Protein AF-A0A094ZQ01-F1 (afdb_monomer_lite)

Radius of gyration: 21.2 Å; chains: 1; bounding box: 42×54×42 Å

Sequence (119 aa):
AIYGKRYVYLNVGLRKPIHWVFVVAEVSMPIIGMDLLQHHNLLIDTRKRRLVDGNTNLFVCVTSFSGCRLSPVTIDHTIDPFYQPLLDNYLGIQQTQPKLPYVASNVTHHITTTGPPVF

Structure (mmCIF, N/CA/C/O backbone):
data_AF-A0A094ZQ01-F1
#
_entry.id   AF-A0A094ZQ01-F1
#
loop_
_atom_site.group_PDB
_atom_site.id
_atom_site.type_symbol
_atom_site.label_atom_id
_atom_site.label_alt_id
_atom_site.label_comp_id
_atom_site.label_asym_id
_atom_site.label_entity_id
_atom_site.label_seq_id
_atom_site.pdbx_PDB_ins_code
_atom_site.Cartn_x
_atom_site.Cartn_y
_atom_site.Cartn_z
_atom_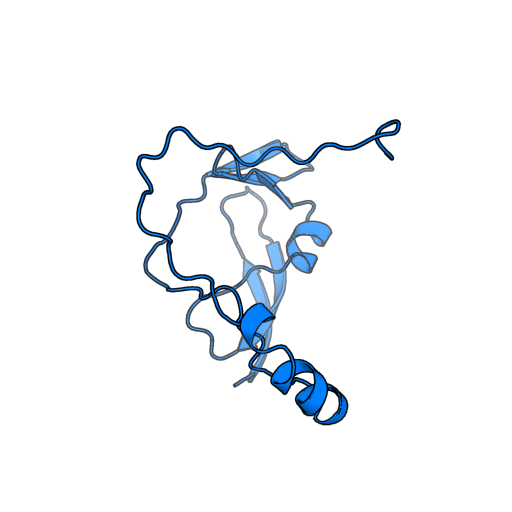site.occupancy
_atom_site.B_iso_or_equiv
_atom_site.auth_seq_id
_atom_site.auth_comp_id
_atom_site.auth_asym_id
_atom_site.auth_atom_id
_atom_site.pdbx_PDB_model_num
ATOM 1 N N . ALA A 1 1 ? 13.423 -6.890 -14.014 1.00 85.00 1 ALA A N 1
ATOM 2 C CA . ALA A 1 1 ? 12.488 -6.978 -15.169 1.00 85.00 1 ALA A CA 1
ATOM 3 C C . ALA A 1 1 ? 11.011 -7.046 -14.731 1.00 85.00 1 ALA A C 1
ATOM 5 O O . ALA A 1 1 ? 10.755 -7.244 -13.548 1.00 85.00 1 ALA A O 1
ATOM 6 N N . ILE A 1 2 ? 10.041 -6.878 -15.650 1.00 94.19 2 ILE A N 1
ATOM 7 C CA . ILE A 1 2 ? 8.597 -7.135 -15.421 1.00 94.19 2 ILE A CA 1
ATOM 8 C C . ILE A 1 2 ? 8.213 -8.424 -16.154 1.00 94.19 2 ILE A C 1
ATOM 10 O O . ILE A 1 2 ? 8.508 -8.569 -17.335 1.00 94.19 2 ILE A O 1
ATOM 14 N N . TYR A 1 3 ? 7.542 -9.340 -15.461 1.00 94.25 3 TYR A N 1
ATOM 15 C CA . TYR A 1 3 ? 7.237 -10.692 -15.939 1.00 94.25 3 TYR A CA 1
ATOM 16 C C . TYR A 1 3 ? 5.757 -10.916 -16.273 1.00 94.25 3 TYR A C 1
ATOM 18 O O . TYR A 1 3 ? 5.405 -11.953 -16.827 1.00 94.25 3 TYR A O 1
ATOM 26 N N . GLY A 1 4 ? 4.876 -9.967 -15.946 1.00 95.81 4 GLY A N 1
ATOM 27 C CA . GLY A 1 4 ? 3.458 -10.025 -16.306 1.00 95.81 4 GLY A CA 1
ATOM 28 C C . GLY A 1 4 ? 2.538 -9.628 -15.161 1.00 95.81 4 GLY A C 1
ATOM 29 O O . GLY A 1 4 ? 2.926 -8.879 -14.267 1.00 95.81 4 GLY A O 1
ATOM 30 N N . LYS A 1 5 ? 1.297 -10.120 -15.196 1.00 97.12 5 LYS A N 1
ATOM 31 C CA . LYS A 1 5 ? 0.269 -9.854 -14.184 1.00 97.12 5 LYS A CA 1
ATOM 32 C C . LYS A 1 5 ? -0.260 -11.157 -13.599 1.00 97.12 5 LYS A C 1
ATOM 34 O O . LYS A 1 5 ? -0.433 -12.133 -14.324 1.00 97.12 5 LYS A O 1
ATOM 39 N N . ARG A 1 6 ? -0.547 -11.168 -12.297 1.00 96.56 6 ARG A N 1
ATOM 40 C CA . ARG A 1 6 ? -1.101 -12.328 -11.594 1.00 96.56 6 ARG A CA 1
ATOM 41 C C . ARG A 1 6 ? -2.192 -11.904 -10.624 1.00 96.56 6 ARG A C 1
ATOM 43 O O . ARG A 1 6 ? -2.021 -10.957 -9.864 1.00 96.56 6 ARG A O 1
ATOM 50 N N . TYR A 1 7 ? -3.297 -12.638 -10.634 1.00 97.25 7 TYR A N 1
ATOM 51 C CA . TYR A 1 7 ? -4.344 -12.493 -9.631 1.00 97.25 7 TYR A CA 1
ATOM 52 C C . TYR A 1 7 ? -3.901 -13.137 -8.313 1.00 97.25 7 TYR A C 1
ATOM 54 O O . TYR A 1 7 ? -3.478 -14.297 -8.302 1.00 97.25 7 TYR A O 1
ATOM 62 N N . VAL A 1 8 ? -3.966 -12.384 -7.215 1.00 95.12 8 VAL A N 1
ATOM 63 C CA . VAL A 1 8 ? -3.496 -12.815 -5.891 1.00 95.12 8 VAL A CA 1
ATOM 64 C C . VAL A 1 8 ? -4.552 -12.515 -4.833 1.00 95.12 8 VAL A C 1
ATOM 66 O O . VAL A 1 8 ? -5.230 -11.488 -4.869 1.00 95.12 8 VAL A O 1
ATOM 69 N N . TYR A 1 9 ? -4.646 -13.428 -3.869 1.00 94.31 9 TYR A N 1
ATOM 70 C CA . TYR A 1 9 ? -5.389 -13.252 -2.629 1.00 94.31 9 TYR A CA 1
ATOM 71 C C . TYR A 1 9 ? -4.422 -12.756 -1.559 1.00 94.31 9 TYR A C 1
ATOM 73 O O . TYR A 1 9 ? -3.527 -13.492 -1.141 1.00 94.31 9 TYR A O 1
ATOM 81 N N . LEU A 1 10 ? -4.580 -11.507 -1.135 1.00 92.62 10 LEU A N 1
ATOM 82 C CA . LEU A 1 10 ? -3.711 -10.878 -0.150 1.00 92.62 10 LEU A CA 1
ATOM 83 C C . LEU A 1 10 ? -4.461 -10.728 1.177 1.00 92.62 10 LEU A C 1
ATOM 85 O O . LEU A 1 10 ? -5.423 -9.972 1.278 1.00 92.62 10 LEU A O 1
ATOM 89 N N . ASN A 1 11 ? -4.010 -11.431 2.214 1.00 92.12 11 ASN A N 1
ATOM 90 C CA . ASN A 1 11 ? -4.481 -11.205 3.577 1.00 92.12 11 ASN A CA 1
ATOM 91 C C . ASN A 1 11 ? -3.528 -10.237 4.286 1.00 92.12 11 ASN A C 1
ATOM 93 O O . ASN A 1 11 ? -2.373 -10.574 4.531 1.00 92.12 11 ASN A O 1
ATOM 97 N N . VAL A 1 12 ? -4.023 -9.046 4.621 1.00 89.44 12 VAL A N 1
ATOM 98 C CA . VAL A 1 12 ? -3.260 -8.000 5.324 1.00 89.44 12 VAL A CA 1
ATOM 99 C C . VAL A 1 12 ? -3.577 -7.932 6.823 1.00 89.44 12 VAL A C 1
ATOM 101 O O . VAL A 1 12 ? -3.233 -6.958 7.480 1.00 89.44 12 VAL A O 1
ATOM 104 N N . GLY A 1 13 ? -4.266 -8.928 7.387 1.00 90.88 13 GLY A N 1
ATOM 105 C CA . GLY A 1 13 ? -4.650 -8.946 8.806 1.00 90.88 13 GLY A CA 1
ATOM 106 C C . GLY A 1 13 ? -5.891 -8.110 9.139 1.00 90.88 13 GLY A C 1
ATOM 107 O O . GLY A 1 13 ? -6.357 -8.109 10.276 1.00 90.88 13 GLY A O 1
ATOM 108 N N . LEU A 1 14 ? -6.476 -7.450 8.142 1.00 89.75 14 LEU A N 1
ATOM 109 C CA . LEU A 1 14 ? -7.844 -6.945 8.187 1.00 89.75 14 LEU A CA 1
ATOM 110 C C . LEU A 1 14 ? -8.738 -8.134 7.828 1.00 89.75 14 LEU A C 1
ATOM 112 O O . LEU A 1 14 ? -8.426 -8.838 6.875 1.00 89.75 14 LEU A O 1
ATOM 116 N N . ARG A 1 15 ? -9.803 -8.409 8.592 1.00 86.75 15 ARG A N 1
ATOM 117 C CA . ARG A 1 15 ? -10.625 -9.650 8.560 1.00 86.75 15 ARG A CA 1
ATOM 118 C C . ARG A 1 15 ? -11.298 -9.989 7.208 1.00 86.75 15 ARG A C 1
ATOM 120 O O . ARG A 1 15 ? -12.169 -10.852 7.157 1.00 86.75 15 ARG A O 1
ATOM 127 N N . LYS A 1 16 ? -10.912 -9.315 6.127 1.00 86.50 16 LYS A N 1
ATOM 128 C CA . LYS A 1 16 ? -11.340 -9.495 4.749 1.00 86.50 16 LYS A CA 1
ATOM 129 C C . LYS A 1 16 ? -10.104 -9.639 3.841 1.00 86.50 16 LYS A C 1
ATOM 131 O O . LYS A 1 16 ? -9.239 -8.763 3.862 1.00 86.50 16 LYS A O 1
ATOM 136 N N . PRO A 1 17 ? -10.016 -10.700 3.022 1.00 90.25 17 PRO A N 1
ATOM 137 C CA . PRO A 1 17 ? -8.960 -10.813 2.025 1.00 90.25 17 PRO A CA 1
ATOM 138 C C . PRO A 1 17 ? -9.130 -9.761 0.921 1.00 90.25 17 PRO A C 1
ATOM 140 O O . PRO A 1 17 ? -10.243 -9.432 0.509 1.00 90.25 17 PRO A O 1
ATOM 143 N N . ILE A 1 18 ? -8.004 -9.259 0.423 1.00 93.19 18 ILE A N 1
ATOM 144 C CA . ILE A 1 18 ? -7.926 -8.351 -0.718 1.00 93.19 18 ILE A CA 1
ATOM 145 C C . ILE A 1 18 ? -7.742 -9.182 -1.983 1.00 93.19 18 ILE A C 1
ATOM 147 O O . ILE A 1 18 ? -6.858 -10.037 -2.067 1.00 93.19 18 ILE A O 1
ATOM 151 N N . HIS A 1 19 ? -8.563 -8.888 -2.981 1.00 94.44 19 HIS A N 1
ATOM 152 C CA . HIS A 1 19 ? -8.465 -9.462 -4.313 1.00 94.44 19 HIS A CA 1
ATOM 153 C C . HIS A 1 19 ? -7.880 -8.416 -5.254 1.00 94.44 19 HIS A C 1
ATOM 155 O O . HIS A 1 19 ? -8.438 -7.322 -5.378 1.00 94.44 19 HIS A O 1
ATOM 161 N N . TRP A 1 20 ? -6.749 -8.729 -5.887 1.00 96.69 20 TRP A N 1
ATOM 162 C CA . TRP A 1 20 ? -6.086 -7.788 -6.786 1.00 96.69 20 TRP A CA 1
ATOM 163 C C . TRP A 1 20 ? -5.238 -8.489 -7.846 1.00 96.69 20 TRP A C 1
ATOM 165 O O . TRP A 1 20 ? -4.698 -9.577 -7.628 1.00 96.69 20 TRP A O 1
ATOM 175 N N . VAL A 1 21 ? -5.102 -7.838 -9.001 1.00 96.81 21 VAL A N 1
ATOM 176 C CA . VAL A 1 21 ? -4.173 -8.246 -10.057 1.00 96.81 21 VAL A CA 1
ATOM 177 C C . VAL A 1 21 ? -2.869 -7.482 -9.865 1.00 96.81 21 VAL A C 1
ATOM 179 O O . VAL A 1 21 ? -2.781 -6.298 -10.178 1.00 96.81 21 VAL A O 1
ATOM 182 N N . PHE A 1 22 ? -1.842 -8.161 -9.364 1.00 96.19 22 PHE A N 1
ATOM 183 C CA . PHE A 1 22 ? -0.519 -7.576 -9.172 1.00 96.19 22 PHE A CA 1
ATOM 184 C C . PHE A 1 22 ? 0.336 -7.708 -10.424 1.00 96.19 22 PHE A C 1
ATOM 186 O O . PHE A 1 22 ? 0.244 -8.693 -11.158 1.00 96.19 22 PHE A O 1
ATOM 193 N N . VAL A 1 23 ? 1.218 -6.734 -10.630 1.00 96.38 23 VAL A N 1
ATOM 194 C CA . VAL A 1 23 ? 2.321 -6.854 -11.582 1.00 96.38 23 VAL A CA 1
ATOM 195 C C . VAL A 1 23 ? 3.419 -7.695 -10.937 1.00 96.38 23 VAL A C 1
ATOM 197 O O . VAL A 1 23 ? 3.876 -7.398 -9.836 1.00 96.38 23 VAL A O 1
ATOM 200 N N . VAL A 1 24 ? 3.835 -8.754 -11.622 1.00 94.81 24 VAL A N 1
ATOM 201 C CA . VAL A 1 24 ? 4.976 -9.576 -11.223 1.00 94.81 24 VAL A CA 1
ATOM 202 C C . VAL A 1 24 ? 6.222 -8.917 -11.787 1.00 94.81 24 VAL A C 1
ATOM 204 O O . VAL A 1 24 ? 6.381 -8.823 -13.003 1.00 94.81 24 VAL A O 1
ATOM 207 N N . ALA A 1 25 ? 7.098 -8.449 -10.911 1.00 94.00 25 ALA A N 1
ATOM 208 C CA . ALA A 1 25 ? 8.336 -7.787 -11.282 1.00 94.00 25 ALA A CA 1
ATOM 209 C C . ALA A 1 25 ? 9.472 -8.236 -10.365 1.00 94.00 25 ALA A C 1
ATOM 211 O O . ALA A 1 25 ? 9.256 -8.708 -9.250 1.00 94.00 25 ALA A O 1
ATOM 212 N N . GLU A 1 26 ? 10.690 -8.083 -10.858 1.00 92.88 26 GLU A N 1
ATOM 213 C CA . GLU A 1 26 ? 11.916 -8.273 -10.096 1.00 92.88 26 GLU A CA 1
ATOM 214 C C . GLU A 1 26 ? 12.143 -7.057 -9.200 1.00 92.88 26 GLU A C 1
ATOM 216 O O . GLU A 1 26 ? 12.733 -6.059 -9.612 1.00 92.88 26 GLU A O 1
ATOM 221 N N . VAL A 1 27 ? 11.605 -7.123 -7.987 1.00 86.62 27 VAL A N 1
ATOM 222 C CA . VAL A 1 27 ? 11.739 -6.082 -6.968 1.00 86.62 27 VAL A CA 1
ATOM 223 C C . VAL A 1 27 ? 12.259 -6.710 -5.682 1.00 86.62 27 VAL A C 1
ATOM 225 O O . VAL A 1 27 ? 11.863 -7.816 -5.320 1.00 86.62 27 VAL A O 1
ATOM 228 N N . SER A 1 28 ? 13.142 -6.004 -4.976 1.00 85.81 28 SER A N 1
ATOM 229 C CA . SER A 1 28 ? 13.661 -6.450 -3.675 1.00 85.81 28 SER A CA 1
ATOM 230 C C . SER A 1 28 ? 12.588 -6.441 -2.583 1.00 85.81 28 SER A C 1
ATOM 232 O O . SER A 1 28 ? 12.683 -7.189 -1.612 1.00 85.81 28 SER A O 1
ATOM 234 N N . MET A 1 29 ? 11.558 -5.607 -2.748 1.00 84.94 29 MET A N 1
ATOM 235 C CA . MET A 1 29 ? 10.431 -5.479 -1.835 1.00 84.94 29 MET A CA 1
ATOM 236 C C . MET A 1 29 ? 9.110 -5.431 -2.598 1.00 84.94 29 MET A C 1
ATOM 238 O O . MET A 1 29 ? 8.990 -4.644 -3.539 1.00 84.94 29 MET A O 1
ATOM 242 N N . PRO A 1 30 ? 8.092 -6.197 -2.173 1.00 88.56 30 PRO A N 1
ATOM 243 C CA . PRO A 1 30 ? 6.731 -6.027 -2.664 1.00 88.56 30 PRO A CA 1
ATOM 244 C C . PRO A 1 30 ? 6.190 -4.635 -2.320 1.00 88.56 30 PRO A C 1
ATOM 246 O O . PRO A 1 30 ? 6.373 -4.148 -1.205 1.00 88.56 30 PRO A O 1
ATOM 249 N N . ILE A 1 31 ? 5.487 -4.017 -3.267 1.00 90.88 31 ILE A N 1
ATOM 250 C CA . ILE A 1 31 ? 4.918 -2.674 -3.121 1.00 90.88 31 ILE A CA 1
ATOM 251 C C . ILE A 1 31 ? 3.395 -2.775 -3.217 1.00 90.88 31 ILE A C 1
ATOM 253 O O . ILE A 1 31 ? 2.866 -3.417 -4.126 1.00 90.88 31 ILE A O 1
ATOM 257 N N . ILE A 1 32 ? 2.691 -2.128 -2.287 1.00 92.25 32 ILE A N 1
ATOM 258 C CA . ILE A 1 32 ? 1.243 -1.911 -2.371 1.00 92.25 32 ILE A CA 1
ATOM 259 C C . ILE A 1 32 ? 1.021 -0.510 -2.934 1.00 92.25 32 ILE A C 1
ATOM 261 O O . ILE A 1 32 ? 1.449 0.476 -2.336 1.00 92.25 32 ILE A O 1
ATOM 265 N N . GLY A 1 33 ? 0.379 -0.435 -4.097 1.00 93.50 33 GLY A N 1
ATOM 266 C CA . GLY A 1 33 ? 0.062 0.828 -4.753 1.00 93.50 33 GLY A CA 1
ATOM 267 C C . GLY A 1 33 ? -1.138 1.539 -4.126 1.00 93.50 33 GLY A C 1
ATOM 268 O O . GLY A 1 33 ? -1.971 0.933 -3.447 1.00 93.50 33 GLY A O 1
ATOM 269 N N . MET A 1 34 ? -1.234 2.849 -4.369 1.00 94.81 34 MET A N 1
ATOM 270 C CA . MET A 1 34 ? -2.381 3.653 -3.928 1.00 94.81 34 MET A CA 1
ATOM 271 C C . MET A 1 34 ? -3.687 3.263 -4.627 1.00 94.81 34 MET A C 1
ATOM 273 O O . MET A 1 34 ? -4.755 3.429 -4.051 1.00 94.81 34 MET A O 1
ATOM 277 N N . ASP A 1 35 ? -3.601 2.719 -5.837 1.00 95.12 35 ASP A N 1
ATOM 278 C CA . ASP A 1 35 ? -4.724 2.181 -6.605 1.00 95.12 35 ASP A CA 1
ATOM 279 C C . ASP A 1 35 ? -5.465 1.075 -5.841 1.00 95.12 35 ASP A C 1
ATOM 281 O O . ASP A 1 35 ? -6.687 1.130 -5.684 1.00 95.12 35 ASP A O 1
ATOM 285 N N . LEU A 1 36 ? -4.718 0.116 -5.290 1.00 95.19 36 LEU A N 1
ATOM 286 C CA . LEU A 1 36 ? -5.260 -0.953 -4.457 1.00 95.19 36 LEU A CA 1
ATOM 287 C C . LEU A 1 36 ? -5.859 -0.389 -3.166 1.00 95.19 36 LEU A C 1
ATOM 289 O O . LEU A 1 36 ? -6.962 -0.782 -2.778 1.00 95.19 36 LEU A O 1
ATOM 293 N N . LEU A 1 37 ? -5.149 0.536 -2.509 1.00 95.44 37 LEU A N 1
ATOM 294 C CA . LEU A 1 37 ? -5.606 1.150 -1.261 1.00 95.44 37 LEU A CA 1
ATOM 295 C C . LEU A 1 37 ? -6.931 1.889 -1.457 1.00 95.44 37 LEU A C 1
ATOM 297 O O . LEU A 1 37 ? -7.876 1.663 -0.707 1.00 95.44 37 LEU A O 1
ATOM 301 N N . GLN A 1 38 ? -7.029 2.713 -2.499 1.00 95.94 38 GLN A N 1
ATOM 302 C CA . GLN A 1 38 ? -8.239 3.461 -2.819 1.00 95.94 38 GLN A CA 1
ATOM 303 C C . GLN A 1 38 ? -9.397 2.529 -3.187 1.00 95.94 38 GLN A C 1
ATOM 305 O O . GLN A 1 38 ? -10.509 2.721 -2.700 1.00 95.94 38 GLN A O 1
ATOM 310 N N . HIS A 1 39 ? -9.145 1.495 -3.995 1.00 95.69 39 HIS A N 1
ATOM 311 C CA . HIS A 1 39 ? -10.184 0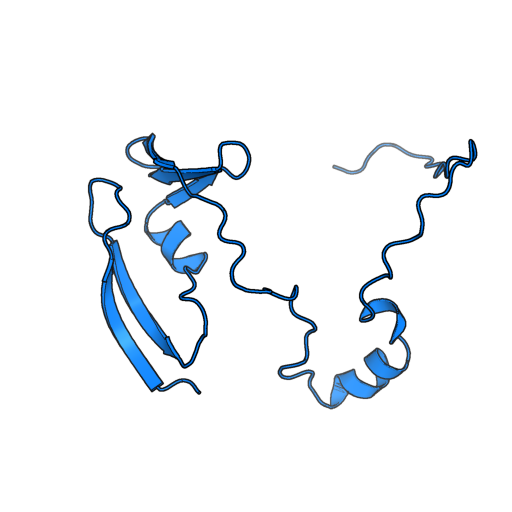.548 -4.400 1.00 95.69 39 HIS A CA 1
ATOM 312 C C . HIS A 1 39 ? -10.809 -0.195 -3.210 1.00 95.69 39 HIS A C 1
ATOM 314 O O . HIS A 1 39 ? -12.016 -0.425 -3.188 1.00 95.69 39 HIS A O 1
ATOM 320 N N . HIS A 1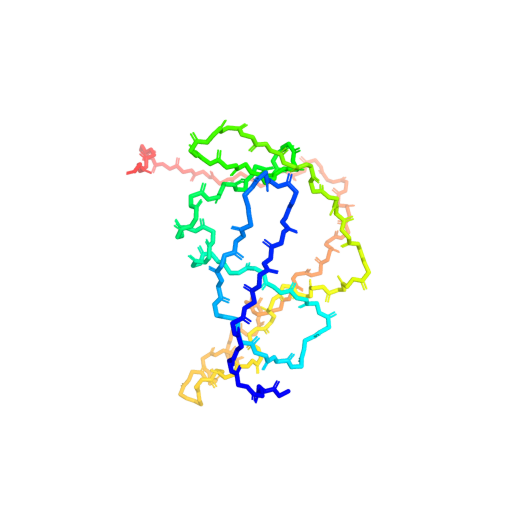 40 ? -10.002 -0.556 -2.207 1.00 93.81 40 HIS A N 1
ATOM 321 C CA . HIS A 1 40 ? -10.466 -1.282 -1.019 1.00 93.81 40 HIS A CA 1
ATOM 322 C C . HIS A 1 40 ? -10.777 -0.376 0.183 1.00 93.81 40 HIS A C 1
ATOM 324 O O . HIS A 1 40 ? -11.026 -0.890 1.272 1.00 93.81 40 HIS A O 1
ATOM 330 N N . ASN A 1 41 ? -10.807 0.951 -0.007 1.00 95.25 41 ASN A N 1
ATOM 331 C CA . ASN A 1 41 ? -11.016 1.952 1.047 1.00 95.25 41 ASN A CA 1
ATOM 332 C C . ASN A 1 41 ? -10.056 1.771 2.242 1.00 95.25 41 ASN A C 1
ATOM 334 O O . ASN A 1 41 ? -10.461 1.779 3.402 1.00 95.25 41 ASN A O 1
ATOM 338 N N . LEU A 1 42 ? -8.773 1.549 1.957 1.00 95.56 42 LEU A N 1
ATOM 339 C CA . LEU A 1 42 ? -7.727 1.372 2.958 1.00 95.56 42 LEU A CA 1
ATOM 340 C C . LEU A 1 42 ? -6.991 2.690 3.193 1.00 95.56 42 LEU A C 1
ATOM 342 O O . LEU A 1 42 ? -6.444 3.292 2.270 1.00 95.56 42 LEU A O 1
ATOM 346 N N . LEU A 1 43 ? -6.935 3.112 4.452 1.00 95.56 43 LEU A N 1
ATOM 347 C CA . LEU A 1 43 ? -6.318 4.357 4.888 1.00 95.56 43 LEU A CA 1
ATOM 348 C C . LEU A 1 43 ? -4.994 4.071 5.597 1.00 95.56 43 LEU A C 1
ATOM 350 O O . LEU A 1 43 ? -4.922 3.243 6.508 1.00 95.56 43 LEU A O 1
ATOM 354 N N . ILE A 1 44 ? -3.944 4.796 5.217 1.00 94.38 44 ILE A N 1
ATOM 355 C CA . ILE A 1 44 ? -2.656 4.754 5.912 1.00 94.38 44 ILE A CA 1
ATOM 356 C C . ILE A 1 44 ? -2.657 5.830 6.999 1.00 94.38 44 ILE A C 1
ATOM 358 O O . ILE A 1 44 ? -2.672 7.023 6.710 1.00 94.38 44 ILE A O 1
ATOM 362 N N . ASP A 1 45 ? -2.582 5.412 8.260 1.00 94.75 45 ASP A N 1
ATOM 363 C CA . ASP A 1 45 ? -2.371 6.302 9.401 1.00 94.75 45 ASP A CA 1
ATOM 364 C C . ASP A 1 45 ? -0.896 6.225 9.808 1.00 94.75 45 ASP A C 1
ATOM 366 O O . ASP A 1 45 ? -0.464 5.355 10.572 1.00 94.75 45 ASP A O 1
ATOM 370 N N . THR A 1 46 ? -0.102 7.137 9.247 1.00 91.75 46 THR A N 1
ATOM 371 C CA . THR A 1 46 ? 1.351 7.205 9.455 1.00 91.75 46 THR A CA 1
ATOM 372 C C . THR A 1 46 ? 1.714 7.579 10.889 1.00 91.75 46 THR A C 1
ATOM 374 O O . THR A 1 46 ? 2.701 7.074 11.425 1.00 91.75 46 THR A O 1
ATOM 377 N N . ARG A 1 47 ? 0.890 8.406 11.548 1.00 93.31 47 ARG A N 1
ATOM 378 C CA . ARG A 1 47 ? 1.105 8.843 12.933 1.00 93.31 47 ARG A CA 1
ATOM 379 C C . ARG A 1 47 ? 0.995 7.674 13.903 1.00 93.31 47 ARG A C 1
ATOM 381 O O . ARG A 1 47 ? 1.823 7.548 14.800 1.00 93.31 47 ARG A O 1
ATOM 388 N N . LYS A 1 48 ? -0.016 6.820 13.724 1.00 94.50 48 LYS A N 1
ATOM 389 C CA . LYS A 1 48 ? -0.235 5.631 14.564 1.00 94.50 48 LYS A CA 1
ATOM 390 C C . LYS A 1 48 ? 0.389 4.362 13.990 1.00 94.50 48 LYS A C 1
ATOM 392 O O . LYS A 1 48 ? 0.223 3.304 14.587 1.00 94.50 48 LYS A O 1
ATOM 397 N N . ARG A 1 49 ? 1.100 4.468 12.860 1.00 94.25 49 ARG A N 1
ATOM 398 C CA . ARG A 1 49 ? 1.731 3.351 12.144 1.00 94.25 49 ARG A CA 1
ATOM 399 C C . ARG A 1 49 ? 0.755 2.193 11.959 1.00 94.25 49 ARG A C 1
ATOM 401 O O . ARG A 1 49 ? 0.998 1.081 12.419 1.00 94.25 49 ARG A O 1
ATOM 408 N N . ARG A 1 50 ? -0.380 2.457 11.317 1.00 95.50 50 ARG A N 1
ATOM 409 C CA . ARG A 1 50 ? -1.411 1.441 11.080 1.00 95.50 50 ARG A CA 1
ATOM 410 C C . ARG A 1 50 ? -2.053 1.590 9.709 1.00 95.50 50 ARG A C 1
ATOM 412 O O . ARG A 1 50 ? -2.175 2.697 9.189 1.00 95.50 50 ARG A O 1
ATOM 419 N N . LEU A 1 51 ? -2.484 0.462 9.162 1.00 95.44 51 LEU A N 1
ATOM 420 C CA . LEU A 1 51 ? -3.369 0.394 8.007 1.00 95.44 51 LEU A CA 1
ATOM 421 C C . LEU A 1 51 ? -4.794 0.196 8.525 1.00 95.4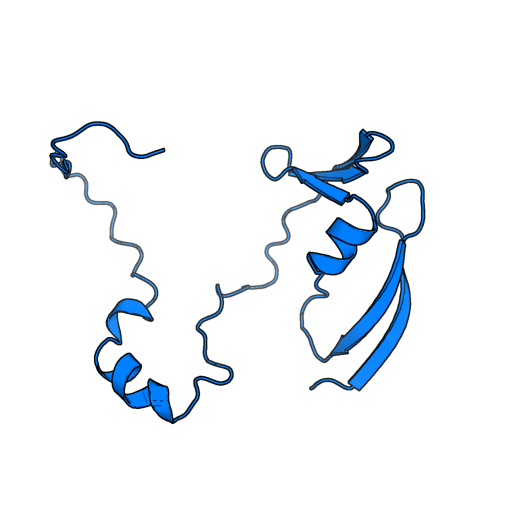4 51 LEU A C 1
ATOM 423 O O . LEU A 1 51 ? -5.030 -0.709 9.326 1.00 95.44 51 LEU A O 1
ATOM 427 N N . VAL A 1 52 ? -5.718 1.055 8.110 1.00 96.50 52 VAL A N 1
ATOM 428 C CA . VAL A 1 52 ? -7.104 1.098 8.590 1.00 96.50 52 VAL A CA 1
ATOM 429 C C . VAL A 1 52 ? -8.047 0.774 7.436 1.00 96.50 52 VAL A C 1
ATOM 431 O O . VAL A 1 52 ? -7.908 1.331 6.354 1.00 96.50 52 VAL A O 1
ATOM 434 N N . ASP A 1 53 ? -9.020 -0.096 7.668 1.00 95.81 53 ASP A N 1
ATOM 435 C CA . ASP A 1 53 ? -10.161 -0.286 6.773 1.00 95.81 53 ASP A CA 1
ATOM 436 C C . ASP A 1 53 ? -11.177 0.834 7.016 1.00 95.81 53 ASP A C 1
ATOM 438 O O . ASP A 1 53 ? -11.765 0.926 8.094 1.00 95.81 53 ASP A O 1
ATOM 442 N N . GLY A 1 54 ? -11.394 1.687 6.019 1.00 95.06 54 GLY A N 1
ATOM 443 C CA . GLY A 1 54 ? -12.323 2.809 6.096 1.00 95.06 54 GLY A CA 1
ATOM 444 C C . GLY A 1 54 ? -13.794 2.399 6.198 1.00 95.06 54 GLY A C 1
ATOM 445 O O . GLY A 1 54 ? -14.614 3.209 6.616 1.00 95.06 54 GLY A O 1
ATOM 446 N N . ASN A 1 55 ? -14.149 1.153 5.866 1.00 93.88 55 ASN A N 1
ATOM 447 C CA . ASN A 1 55 ? -15.524 0.661 5.977 1.00 93.88 55 ASN A CA 1
ATOM 448 C C . ASN A 1 55 ? -15.834 0.129 7.381 1.00 93.88 55 ASN A C 1
ATOM 450 O O . ASN A 1 55 ? -16.940 0.304 7.885 1.00 93.88 55 ASN A O 1
ATOM 454 N N . THR A 1 56 ? -14.870 -0.553 8.005 1.00 94.50 56 THR A N 1
ATOM 455 C CA . THR A 1 56 ? -15.076 -1.261 9.282 1.00 94.50 56 THR A CA 1
ATOM 456 C C . THR A 1 56 ? -14.364 -0.616 10.468 1.00 94.50 56 THR A C 1
ATOM 458 O O . THR A 1 56 ? -14.595 -1.015 11.608 1.00 94.50 56 THR A O 1
ATOM 461 N N . ASN A 1 57 ? -13.488 0.363 10.224 1.00 94.00 57 ASN A N 1
ATOM 462 C CA . ASN A 1 57 ? -12.557 0.949 11.194 1.00 94.00 57 ASN A CA 1
ATOM 463 C C . ASN A 1 57 ? -11.620 -0.066 11.876 1.00 94.00 57 ASN A C 1
ATOM 465 O O . ASN A 1 57 ? -10.926 0.274 12.842 1.00 94.00 57 ASN A O 1
ATOM 469 N N . LEU A 1 58 ? -11.559 -1.306 11.378 1.00 95.81 58 LEU A N 1
ATOM 470 C CA . LEU A 1 58 ? -10.552 -2.271 11.795 1.00 95.81 58 LEU A CA 1
ATOM 471 C C . LEU A 1 58 ? -9.182 -1.796 11.327 1.00 95.81 58 LEU A C 1
ATOM 473 O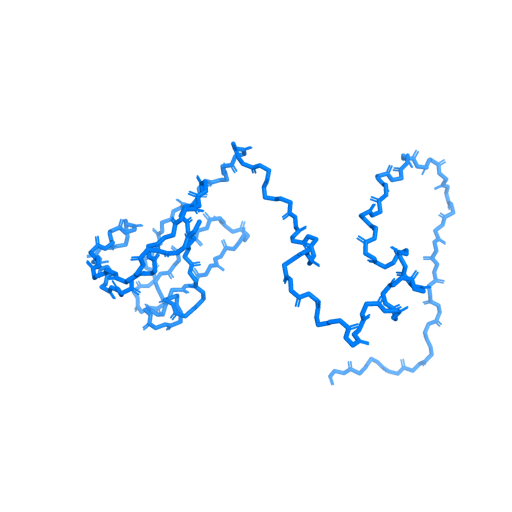 O . LEU A 1 58 ? -9.046 -1.168 10.279 1.00 95.81 58 LEU A O 1
ATOM 477 N N . PHE A 1 59 ? -8.155 -2.106 12.105 1.00 96.38 59 PHE A N 1
ATOM 478 C CA . PHE A 1 59 ? -6.801 -1.710 11.770 1.00 96.38 59 PHE A CA 1
ATOM 479 C C . PHE A 1 59 ? -5.804 -2.806 12.101 1.00 96.38 59 PHE A C 1
ATOM 481 O O . PHE A 1 59 ? -6.019 -3.625 12.994 1.00 96.38 59 PHE A O 1
ATOM 488 N N . VAL A 1 60 ? -4.684 -2.768 11.393 1.00 95.62 60 VAL A N 1
ATOM 489 C CA . VAL A 1 60 ? -3.495 -3.559 11.688 1.00 95.62 60 VAL A CA 1
ATOM 490 C C . VAL A 1 60 ? -2.326 -2.606 11.900 1.00 95.62 60 VAL A C 1
ATOM 492 O O . VAL A 1 60 ? -2.143 -1.649 11.145 1.00 95.62 60 VAL A O 1
ATOM 495 N N . CYS A 1 61 ? -1.546 -2.832 12.954 1.00 95.12 61 CYS A N 1
ATOM 496 C CA . CYS A 1 61 ? -0.322 -2.072 13.180 1.00 95.12 61 CYS A CA 1
ATOM 497 C C . CYS A 1 61 ? 0.734 -2.503 12.159 1.00 95.12 61 CYS A C 1
ATOM 499 O O . CYS A 1 61 ? 0.980 -3.694 11.980 1.00 95.12 61 CYS A O 1
ATOM 501 N N . VAL A 1 62 ? 1.374 -1.533 11.514 1.00 90.44 62 VAL A N 1
ATOM 502 C CA . VAL A 1 62 ? 2.501 -1.760 10.610 1.00 90.44 62 VAL A CA 1
ATOM 503 C C . VAL A 1 62 ? 3.807 -1.454 11.327 1.00 90.44 62 VAL A C 1
ATOM 505 O O . VAL A 1 62 ? 3.950 -0.456 12.036 1.00 90.44 62 VAL A O 1
ATOM 508 N N . THR A 1 63 ? 4.784 -2.330 11.140 1.00 85.12 63 THR A N 1
ATOM 509 C CA . THR A 1 63 ? 6.142 -2.135 11.636 1.00 85.12 63 THR A CA 1
ATOM 510 C C . THR A 1 63 ? 6.997 -1.504 10.547 1.00 85.12 63 THR A C 1
ATOM 512 O O . THR A 1 63 ? 6.890 -1.828 9.366 1.00 85.12 63 THR A O 1
ATOM 515 N N . SER A 1 64 ? 7.859 -0.568 10.937 1.00 77.38 64 SER A N 1
ATOM 516 C CA . SER A 1 64 ? 8.881 -0.045 10.036 1.00 77.38 64 SER A CA 1
ATOM 517 C C . SER A 1 64 ? 9.937 -1.121 9.808 1.00 77.38 64 SER A C 1
ATOM 519 O O . SER A 1 64 ? 10.535 -1.598 10.773 1.00 77.38 64 SER A O 1
ATOM 521 N N . PHE A 1 65 ? 10.195 -1.466 8.552 1.00 73.38 65 PHE A N 1
ATOM 522 C CA . PHE A 1 65 ? 11.279 -2.367 8.183 1.00 73.38 65 PHE A CA 1
ATOM 523 C C . PHE A 1 65 ? 12.457 -1.560 7.629 1.00 73.38 65 PHE A C 1
ATOM 525 O O . PHE A 1 65 ? 12.292 -0.771 6.703 1.00 73.38 65 PHE A O 1
ATOM 532 N N . SER A 1 66 ? 13.647 -1.741 8.205 1.00 63.47 66 SER A N 1
ATOM 533 C CA . SER A 1 66 ? 14.868 -0.999 7.851 1.00 63.47 66 SER A CA 1
ATOM 534 C C . SER A 1 66 ? 15.805 -1.753 6.899 1.00 63.47 66 SER A C 1
ATOM 536 O O . SER A 1 66 ? 16.854 -1.230 6.533 1.00 63.47 66 SER A O 1
ATOM 538 N N . GLY A 1 67 ? 15.452 -2.975 6.488 1.00 59.47 67 GLY A N 1
ATOM 539 C CA . GLY A 1 67 ? 16.332 -3.846 5.701 1.00 59.47 67 GLY A CA 1
ATOM 540 C C . GLY A 1 67 ? 16.442 -3.498 4.216 1.00 59.47 67 GLY A C 1
ATOM 541 O O . GLY A 1 67 ? 17.180 -4.161 3.495 1.00 59.47 67 GLY A O 1
ATOM 542 N N . CYS A 1 68 ? 15.746 -2.467 3.735 1.00 56.44 68 CYS A N 1
ATOM 543 C CA . CYS A 1 68 ? 15.969 -1.945 2.392 1.00 56.44 68 CYS A CA 1
ATOM 544 C C . CYS A 1 68 ? 16.206 -0.449 2.444 1.00 56.44 68 CYS A C 1
ATOM 546 O O . CYS A 1 68 ? 15.400 0.323 2.964 1.00 56.44 68 CYS A O 1
ATOM 548 N N . ARG A 1 69 ? 17.321 -0.047 1.841 1.00 53.59 69 ARG A N 1
ATOM 549 C CA . ARG A 1 69 ? 17.552 1.332 1.444 1.00 53.59 69 ARG A CA 1
ATOM 550 C C . ARG A 1 69 ? 16.630 1.613 0.265 1.00 53.59 69 ARG A C 1
ATOM 552 O O . ARG A 1 69 ? 17.034 1.486 -0.884 1.00 53.59 69 ARG A O 1
ATOM 559 N N . LEU A 1 70 ? 15.377 1.947 0.555 1.00 52.88 70 LEU A N 1
ATOM 560 C CA . LEU A 1 70 ? 14.562 2.682 -0.398 1.00 52.88 70 LEU A CA 1
ATOM 561 C C . LEU A 1 70 ? 15.231 4.050 -0.510 1.00 52.88 70 LEU A C 1
ATOM 563 O O . LEU A 1 70 ? 15.021 4.921 0.333 1.00 52.88 70 LEU A O 1
ATOM 567 N N . SER A 1 71 ? 16.137 4.198 -1.478 1.00 51.94 71 SER A N 1
ATOM 568 C CA . SER A 1 71 ? 16.568 5.533 -1.866 1.00 51.94 71 SER A CA 1
ATOM 569 C C . SER A 1 71 ? 15.294 6.244 -2.324 1.00 51.94 71 SER A C 1
ATOM 571 O O . SER A 1 71 ? 14.570 5.659 -3.139 1.00 51.94 71 SER A O 1
ATOM 573 N N . PRO A 1 72 ? 14.955 7.436 -1.795 1.00 47.94 72 PRO A N 1
ATOM 574 C CA . PRO A 1 72 ? 13.951 8.264 -2.440 1.00 47.94 72 PRO A CA 1
ATOM 575 C C . PRO A 1 72 ? 14.392 8.349 -3.892 1.00 47.94 72 PRO A C 1
ATOM 577 O O . PRO A 1 72 ? 15.544 8.702 -4.135 1.00 47.94 72 PRO A O 1
ATOM 580 N N . VAL A 1 73 ? 13.535 7.881 -4.797 1.00 44.91 73 VAL A N 1
ATOM 581 C CA . VAL A 1 73 ? 13.818 7.740 -6.224 1.00 44.91 73 VAL A CA 1
ATOM 582 C C . VAL A 1 73 ? 14.624 8.950 -6.691 1.00 44.91 73 VAL A C 1
ATOM 584 O O . VAL A 1 73 ? 14.086 10.043 -6.842 1.00 44.91 73 VAL A O 1
ATOM 587 N N . THR A 1 74 ? 15.927 8.763 -6.898 1.00 44.59 74 THR A N 1
ATOM 588 C CA . THR A 1 74 ? 16.629 9.548 -7.900 1.00 44.59 74 THR A CA 1
ATOM 589 C C . THR A 1 74 ? 15.984 9.077 -9.189 1.00 44.59 74 THR A C 1
ATOM 591 O O . THR A 1 74 ? 15.917 7.872 -9.441 1.00 44.59 74 THR A O 1
ATOM 594 N N . ILE A 1 75 ? 15.337 9.994 -9.900 1.00 46.88 75 ILE A N 1
ATOM 595 C CA . ILE A 1 75 ? 14.616 9.716 -11.140 1.00 46.88 75 ILE A CA 1
ATOM 596 C C . ILE A 1 75 ? 15.673 9.340 -12.190 1.00 46.88 75 ILE A C 1
ATOM 598 O O . ILE A 1 75 ? 16.038 10.154 -13.020 1.00 46.88 75 ILE A O 1
ATOM 602 N N . ASP A 1 76 ? 16.207 8.124 -12.110 1.00 48.38 76 ASP A N 1
ATOM 603 C CA . ASP A 1 76 ? 17.204 7.589 -13.047 1.00 48.38 76 ASP A CA 1
ATOM 604 C C . ASP A 1 76 ? 16.555 6.685 -14.096 1.00 48.38 76 ASP A C 1
ATOM 606 O O . ASP A 1 76 ? 17.181 6.272 -15.072 1.00 48.38 76 ASP A O 1
ATOM 610 N N . HIS A 1 77 ? 15.267 6.382 -13.940 1.00 53.03 77 HIS A N 1
ATOM 611 C CA . HIS A 1 77 ? 14.531 5.611 -14.923 1.00 53.03 77 HIS A CA 1
ATOM 612 C C . HIS A 1 77 ? 13.657 6.541 -15.764 1.00 53.03 77 HIS A C 1
ATOM 614 O O . HIS A 1 77 ? 12.588 6.982 -15.352 1.00 53.03 77 HIS A O 1
ATOM 620 N N . THR A 1 78 ? 14.180 6.790 -16.970 1.00 55.66 78 THR A N 1
ATOM 621 C CA . THR A 1 78 ? 13.486 7.330 -18.148 1.00 55.66 78 THR A CA 1
ATOM 622 C C . THR A 1 78 ? 13.171 8.828 -18.113 1.00 55.66 78 THR A C 1
ATOM 624 O O . THR A 1 78 ? 12.062 9.251 -18.422 1.00 55.66 78 THR A O 1
ATOM 627 N N . ILE A 1 79 ? 14.171 9.660 -17.814 1.00 62.25 79 ILE A N 1
ATOM 628 C CA . ILE A 1 79 ? 14.135 11.056 -18.268 1.00 62.25 79 ILE A CA 1
ATOM 629 C C . ILE A 1 79 ? 14.221 11.030 -19.801 1.00 62.25 79 ILE A C 1
ATOM 631 O O . ILE A 1 79 ? 15.223 10.571 -20.359 1.00 62.25 79 ILE A O 1
ATOM 635 N N . ASP A 1 80 ? 13.164 11.499 -20.467 1.00 72.12 80 ASP A N 1
ATOM 636 C CA . ASP A 1 80 ? 13.136 11.707 -21.918 1.00 72.12 80 ASP A CA 1
ATOM 637 C C . ASP A 1 80 ? 14.400 12.481 -22.351 1.00 72.12 80 ASP A C 1
ATOM 639 O O . ASP A 1 80 ? 14.708 13.506 -21.729 1.00 72.12 80 ASP A O 1
ATOM 643 N N . PRO A 1 81 ? 15.140 12.031 -23.388 1.00 78.38 81 PRO A N 1
ATOM 644 C CA . PRO A 1 81 ? 16.315 12.731 -23.908 1.00 78.38 81 PRO A CA 1
ATOM 645 C C . PRO A 1 81 ? 16.102 14.232 -24.130 1.00 78.38 81 PRO A C 1
ATOM 647 O O . PRO A 1 81 ? 17.044 15.009 -24.004 1.00 78.38 81 PRO A O 1
ATOM 650 N N . PHE A 1 82 ? 14.864 14.648 -24.407 1.00 82.00 82 PHE A N 1
ATOM 651 C CA . PHE A 1 82 ? 14.469 16.043 -24.537 1.00 82.00 82 PHE A CA 1
ATOM 652 C C . PHE A 1 82 ? 14.749 16.888 -23.281 1.00 82.00 82 PHE A C 1
ATOM 654 O O . PHE A 1 82 ? 15.158 18.041 -23.400 1.00 82.00 82 PHE A O 1
ATOM 661 N N . TYR A 1 83 ? 14.565 16.336 -22.076 1.00 77.56 83 TYR A N 1
ATOM 662 C CA . TYR A 1 83 ? 14.750 17.065 -20.812 1.00 77.56 83 TYR A CA 1
ATOM 663 C C . TYR A 1 83 ? 16.136 16.875 -20.183 1.00 77.56 83 TYR A C 1
ATOM 665 O O . TYR A 1 83 ? 16.461 17.589 -19.233 1.00 77.56 83 TYR A O 1
ATOM 673 N N . GLN A 1 84 ? 16.966 15.968 -20.709 1.00 78.62 84 GLN A N 1
ATOM 674 C CA . GLN A 1 84 ? 18.325 15.717 -20.200 1.00 78.62 84 GLN A CA 1
ATOM 675 C C . GLN A 1 84 ? 19.177 16.997 -20.116 1.00 78.62 84 GLN A C 1
ATOM 677 O O . GLN A 1 84 ? 19.678 17.290 -19.031 1.00 78.62 84 GLN A O 1
ATOM 682 N N . PRO A 1 85 ? 19.246 17.856 -21.159 1.00 84.12 85 PRO A N 1
ATOM 683 C CA . PRO A 1 85 ? 20.071 19.061 -21.094 1.00 84.12 85 PRO A CA 1
ATOM 684 C C . PRO A 1 85 ? 19.595 20.038 -20.017 1.00 84.12 85 PRO A C 1
ATOM 686 O O . PRO A 1 85 ? 20.393 20.760 -19.427 1.00 84.12 85 PRO A O 1
ATOM 689 N N . LEU A 1 86 ? 18.287 20.091 -19.749 1.00 81.31 86 LEU A N 1
ATOM 690 C CA . LEU A 1 86 ? 17.738 20.957 -18.709 1.00 81.31 86 LEU A CA 1
ATOM 691 C C . LEU A 1 86 ? 18.173 20.474 -17.322 1.00 81.31 86 LEU A C 1
ATOM 693 O O . LEU A 1 86 ? 18.552 21.285 -16.486 1.00 81.31 86 LEU A O 1
ATOM 697 N N . LEU A 1 87 ? 18.142 19.167 -17.081 1.00 75.75 87 LEU A N 1
ATOM 698 C CA . LEU A 1 87 ? 18.529 18.597 -15.793 1.00 75.75 87 LEU A CA 1
ATOM 699 C C . LEU A 1 87 ? 20.040 18.684 -15.563 1.00 75.75 87 LEU A C 1
ATOM 701 O O . LEU A 1 87 ? 20.449 19.033 -14.457 1.00 75.75 87 LEU A O 1
ATOM 705 N N . ASP A 1 88 ? 20.848 18.514 -16.612 1.00 79.75 88 ASP A N 1
ATOM 706 C CA . ASP A 1 88 ? 22.299 18.737 -16.562 1.00 79.75 88 ASP A CA 1
ATOM 707 C C . ASP A 1 88 ? 22.640 20.176 -16.141 1.00 79.75 88 ASP A C 1
ATOM 709 O O . ASP A 1 88 ? 23.550 20.405 -15.343 1.00 79.75 88 ASP A O 1
ATOM 713 N N . ASN A 1 89 ? 21.860 21.159 -16.604 1.00 83.19 89 ASN A N 1
ATOM 714 C CA . ASN A 1 89 ? 22.022 22.559 -16.201 1.00 83.19 89 ASN A CA 1
ATOM 715 C C . ASN A 1 89 ? 21.638 22.824 -14.731 1.00 83.19 89 ASN A C 1
ATOM 717 O O . ASN A 1 89 ? 22.058 23.833 -14.162 1.00 83.19 89 ASN A O 1
ATOM 721 N N . TYR A 1 90 ? 20.870 21.930 -14.097 1.00 76.81 90 TYR A N 1
ATOM 722 C CA . TYR A 1 90 ? 20.364 22.084 -12.729 1.00 76.81 90 TYR A CA 1
ATOM 723 C C . TYR A 1 90 ? 20.610 20.845 -11.854 1.00 76.81 90 TYR A C 1
ATOM 725 O O . TYR A 1 90 ? 19.787 20.486 -11.007 1.00 76.81 90 TYR A O 1
ATOM 733 N N . LEU A 1 91 ? 21.792 20.238 -11.990 1.00 67.75 91 LEU A N 1
ATOM 734 C CA . LEU A 1 91 ? 22.251 19.077 -11.211 1.00 67.75 91 LEU A CA 1
ATOM 735 C C . LEU A 1 91 ? 22.077 19.234 -9.686 1.00 67.75 91 LEU A C 1
ATOM 737 O O . LEU A 1 91 ? 21.824 18.256 -8.983 1.00 67.75 91 LEU A O 1
ATOM 741 N N . GLY A 1 92 ? 22.150 20.464 -9.165 1.00 65.75 92 GLY A N 1
ATOM 742 C CA . GLY A 1 92 ? 21.943 20.763 -7.742 1.00 65.75 92 GLY A CA 1
ATOM 743 C C . GLY A 1 92 ? 20.532 20.461 -7.213 1.00 65.75 92 GLY A C 1
ATOM 744 O O . GLY A 1 92 ? 20.370 20.300 -6.008 1.00 65.75 92 GLY A O 1
ATOM 745 N N . ILE A 1 93 ? 19.525 20.354 -8.089 1.00 66.44 93 ILE A N 1
ATOM 746 C CA . ILE A 1 93 ? 18.139 20.004 -7.726 1.00 66.44 93 ILE A CA 1
ATOM 747 C C . ILE A 1 93 ? 17.986 18.487 -7.541 1.00 66.44 93 ILE A C 1
ATOM 749 O O . ILE A 1 93 ? 17.222 18.036 -6.692 1.00 66.44 93 ILE A O 1
ATOM 753 N N . GLN A 1 94 ? 18.720 17.695 -8.327 1.00 58.62 94 GLN A N 1
ATOM 754 C CA . GLN A 1 94 ? 18.696 16.229 -8.256 1.00 58.62 94 GLN A CA 1
ATOM 755 C C . GLN A 1 94 ? 19.632 15.679 -7.173 1.00 58.62 94 GLN A C 1
ATOM 757 O O . GLN A 1 94 ? 19.499 14.530 -6.745 1.00 58.62 94 GLN A O 1
ATOM 762 N N . GLN A 1 95 ? 20.585 16.492 -6.719 1.00 61.31 95 GLN A N 1
ATOM 763 C CA . GLN A 1 95 ? 21.538 16.096 -5.699 1.00 61.31 95 GLN A CA 1
ATOM 764 C C . GLN A 1 95 ? 20.836 15.977 -4.342 1.00 61.31 95 GLN A C 1
ATOM 766 O O . GLN A 1 95 ? 20.244 16.928 -3.834 1.00 61.31 95 GLN A O 1
ATOM 771 N N . THR A 1 96 ? 20.919 14.795 -3.726 1.00 55.44 96 THR A N 1
ATOM 772 C CA . THR A 1 96 ? 20.473 14.632 -2.339 1.00 55.44 96 THR A CA 1
ATOM 773 C C . THR A 1 96 ? 21.321 15.562 -1.483 1.00 55.44 96 THR A C 1
ATOM 775 O O . THR A 1 96 ? 22.544 15.416 -1.461 1.00 55.44 96 THR A O 1
ATOM 778 N N . GLN A 1 97 ? 20.694 16.534 -0.814 1.00 57.97 97 GLN A N 1
ATOM 779 C CA . GLN A 1 97 ? 21.440 17.469 0.019 1.00 57.97 97 GLN A CA 1
ATOM 780 C C . GLN A 1 97 ? 22.288 16.679 1.027 1.00 57.97 97 GLN A C 1
ATOM 782 O O . GLN A 1 97 ? 21.754 15.790 1.706 1.00 57.97 97 GLN A O 1
ATOM 787 N N . PRO A 1 98 ? 23.597 16.970 1.14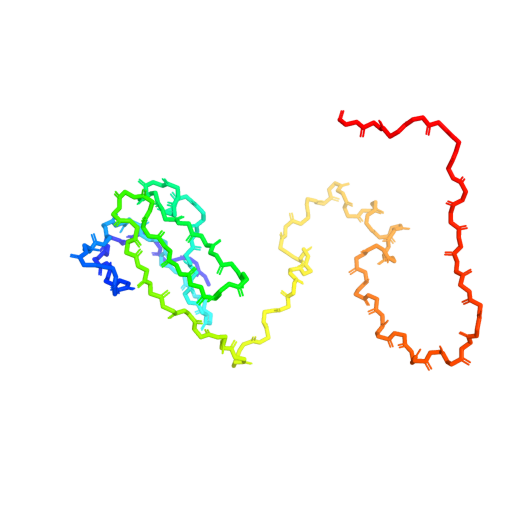4 1.00 54.50 98 PRO A N 1
ATOM 788 C CA . PRO A 1 98 ? 24.401 16.411 2.214 1.00 54.50 98 PRO A CA 1
ATOM 789 C C . PRO A 1 98 ? 23.705 16.717 3.538 1.00 54.50 98 PRO A C 1
ATOM 791 O O . PRO A 1 98 ? 23.197 17.824 3.726 1.00 54.50 98 PRO A O 1
ATOM 794 N N . LYS A 1 99 ? 23.687 15.756 4.468 1.00 54.19 99 LYS A N 1
ATOM 795 C CA . LYS A 1 99 ? 23.336 16.060 5.859 1.00 54.19 99 LYS A CA 1
ATOM 796 C C . LYS A 1 99 ? 24.287 17.163 6.312 1.00 54.19 99 LYS A C 1
ATOM 798 O O . LYS A 1 99 ? 25.468 16.897 6.527 1.00 54.19 99 LYS A O 1
ATOM 803 N N . LEU A 1 100 ? 23.784 18.394 6.385 1.00 60.34 100 LEU A N 1
ATOM 804 C CA . LEU A 1 100 ? 24.572 19.516 6.862 1.00 60.34 100 LEU A CA 1
ATOM 805 C C . LEU A 1 100 ? 25.059 19.163 8.276 1.00 60.34 100 LEU A C 1
ATOM 807 O O . LEU A 1 100 ? 24.279 18.603 9.059 1.00 60.34 100 LEU A O 1
ATOM 811 N N . PRO A 1 101 ? 26.336 19.421 8.611 1.00 62.06 101 PRO A N 1
ATOM 812 C CA . PRO A 1 101 ? 26.797 19.273 9.981 1.00 62.06 101 PRO A CA 1
ATOM 813 C C . PRO A 1 101 ? 25.891 20.104 10.892 1.00 62.06 101 PRO A C 1
ATOM 815 O O . PRO A 1 101 ? 25.423 21.172 10.502 1.00 62.06 101 PRO A O 1
ATOM 818 N N . TYR A 1 102 ? 25.613 19.599 12.092 1.00 58.94 102 TYR A N 1
ATOM 819 C CA . TYR A 1 102 ? 24.825 20.328 13.079 1.00 58.94 102 TYR A CA 1
ATOM 820 C C . TYR A 1 102 ? 25.531 21.653 13.395 1.00 58.94 102 TYR A C 1
ATOM 822 O O . TYR A 1 102 ? 26.557 21.679 14.074 1.00 58.94 102 TYR A O 1
ATOM 830 N N . VAL A 1 103 ? 25.012 22.751 12.847 1.00 65.56 103 VAL A N 1
ATOM 831 C CA . VAL A 1 103 ? 25.535 24.092 13.089 1.00 65.56 103 VAL A CA 1
ATOM 832 C C . VAL A 1 103 ? 24.976 24.562 14.431 1.00 65.56 103 VAL A C 1
ATOM 834 O O . VAL A 1 103 ? 23.791 24.861 14.544 1.00 65.56 103 VAL A O 1
ATOM 837 N N . ALA A 1 104 ? 25.831 24.650 15.452 1.00 65.00 104 ALA A N 1
ATOM 838 C CA . ALA A 1 104 ? 25.513 25.270 16.742 1.00 65.00 104 ALA A CA 1
ATOM 839 C C . ALA A 1 104 ? 25.545 26.808 16.636 1.00 65.00 104 ALA A C 1
ATOM 841 O O . ALA A 1 104 ? 26.270 27.482 17.363 1.00 65.00 104 ALA A O 1
ATOM 842 N N . SER A 1 105 ? 24.810 27.369 15.676 1.00 67.94 105 SER A N 1
ATOM 843 C CA . SER A 1 105 ? 24.654 28.814 15.531 1.00 67.94 105 SER A CA 1
ATOM 844 C C . SER A 1 105 ? 23.291 29.230 16.067 1.00 67.94 105 SER A C 1
ATOM 846 O O . SER A 1 105 ? 22.285 28.566 15.838 1.00 67.94 105 SER A O 1
ATOM 848 N N . ASN A 1 106 ? 23.267 30.355 16.771 1.00 72.19 106 ASN A N 1
ATOM 849 C CA . ASN A 1 106 ? 22.059 31.061 17.194 1.00 72.19 106 ASN A CA 1
ATOM 850 C C . ASN A 1 106 ? 21.434 31.896 16.059 1.00 72.19 106 ASN A C 1
ATOM 852 O O . ASN A 1 106 ? 20.512 32.673 16.303 1.00 72.19 106 ASN A O 1
ATOM 856 N N . VAL A 1 107 ? 21.941 31.770 14.829 1.00 77.00 107 VAL A N 1
ATOM 857 C CA . VAL A 1 107 ? 21.397 32.438 13.649 1.00 77.00 107 VAL A CA 1
ATOM 858 C C . VAL A 1 107 ? 20.274 31.587 13.062 1.00 77.00 107 VAL A C 1
ATOM 860 O O . VAL A 1 107 ? 20.488 30.463 12.614 1.00 77.00 107 VAL A O 1
ATOM 863 N N . THR A 1 108 ? 19.071 32.154 13.031 1.00 75.75 108 THR A N 1
ATOM 864 C CA . THR A 1 108 ? 17.886 31.549 12.407 1.00 75.75 108 THR A CA 1
ATOM 865 C C . THR A 1 108 ? 17.555 32.296 11.120 1.00 75.75 108 THR A C 1
ATOM 867 O O . THR A 1 108 ? 17.521 33.526 11.113 1.00 75.75 108 THR A O 1
ATOM 870 N N . HIS A 1 109 ? 17.275 31.574 10.034 1.00 68.44 109 HIS A N 1
ATOM 871 C CA . HIS A 1 109 ? 16.771 32.180 8.802 1.00 68.44 109 HIS A CA 1
ATOM 872 C C . HIS A 1 109 ? 15.281 32.517 8.969 1.00 68.44 109 HIS A C 1
ATOM 874 O O . HIS A 1 109 ? 14.470 31.626 9.213 1.00 68.44 109 HIS A O 1
ATOM 880 N N . HIS A 1 110 ? 14.918 33.794 8.839 1.00 79.25 110 HIS A N 1
ATOM 881 C CA . HIS A 1 110 ? 13.531 34.265 8.818 1.00 79.25 110 HIS A CA 1
ATOM 882 C C . HIS A 1 110 ? 13.180 34.679 7.384 1.00 79.25 110 HIS A C 1
ATOM 884 O O . HIS A 1 110 ? 13.888 35.492 6.792 1.00 79.25 110 HIS A O 1
ATOM 890 N N . ILE A 1 111 ? 12.092 34.140 6.828 1.00 78.06 111 ILE A N 1
ATOM 891 C CA . ILE A 1 111 ? 11.540 34.607 5.550 1.00 78.06 111 ILE A CA 1
ATOM 892 C C . ILE A 1 111 ? 10.433 35.605 5.865 1.00 78.06 111 ILE A C 1
ATOM 894 O O . ILE A 1 111 ? 9.387 35.230 6.388 1.00 78.06 111 ILE A O 1
ATOM 898 N N . THR A 1 112 ? 10.674 36.879 5.574 1.00 81.19 112 THR A N 1
ATOM 899 C CA . THR A 1 112 ? 9.678 37.928 5.791 1.00 81.19 112 THR A CA 1
ATOM 900 C C . THR A 1 112 ? 8.676 37.884 4.647 1.00 81.19 112 THR A C 1
ATOM 902 O O . THR A 1 112 ? 8.997 38.274 3.526 1.00 81.19 112 THR A O 1
ATOM 905 N N . THR A 1 113 ? 7.464 37.407 4.911 1.00 85.19 113 THR A N 1
ATOM 906 C CA . THR A 1 113 ? 6.373 37.418 3.930 1.00 85.19 113 THR A CA 1
ATOM 907 C C . THR A 1 113 ? 5.418 38.569 4.219 1.00 85.19 113 THR A C 1
ATOM 909 O O . THR A 1 113 ? 4.925 38.698 5.339 1.00 85.19 113 THR A O 1
ATOM 912 N N . THR A 1 114 ? 5.121 39.389 3.214 1.00 80.88 114 THR A N 1
ATOM 913 C CA . THR A 1 114 ? 4.074 40.414 3.269 1.00 80.88 114 THR A CA 1
ATOM 914 C C . THR A 1 114 ? 2.850 39.945 2.489 1.00 80.88 114 THR A C 1
ATOM 916 O O . THR A 1 114 ? 2.943 39.614 1.311 1.00 80.88 114 THR A O 1
ATOM 919 N N . GLY A 1 115 ? 1.694 39.924 3.151 1.00 83.75 115 GLY A N 1
ATOM 920 C CA . GLY A 1 115 ? 0.413 39.542 2.553 1.00 83.75 115 GLY A CA 1
ATOM 921 C C . GLY A 1 115 ? -0.323 38.457 3.348 1.00 83.75 115 GLY A C 1
ATOM 922 O O . GLY A 1 115 ? 0.286 37.777 4.176 1.00 83.75 115 GLY A O 1
ATOM 923 N N . PRO A 1 116 ? -1.645 38.317 3.148 1.00 73.44 116 PRO A N 1
ATOM 924 C CA . PRO A 1 116 ? -2.428 37.260 3.776 1.00 73.44 116 PRO A CA 1
ATOM 925 C C . PRO A 1 116 ? -2.034 35.876 3.223 1.00 73.44 116 PRO A C 1
ATOM 927 O O . PRO A 1 116 ? -1.683 35.773 2.045 1.00 73.44 116 PRO A O 1
ATOM 930 N N . PRO A 1 117 ? -2.106 34.809 4.042 1.00 77.44 117 PRO A N 1
ATOM 931 C CA . PRO A 1 117 ? -1.870 33.454 3.568 1.00 77.44 117 PRO A CA 1
ATOM 932 C C . PRO A 1 117 ? -2.872 33.104 2.467 1.00 77.44 117 PRO A C 1
ATOM 934 O O . PRO A 1 117 ? -4.077 33.295 2.636 1.00 77.44 117 PRO A O 1
ATOM 937 N N . VAL A 1 118 ? -2.367 32.589 1.349 1.00 70.56 118 VAL A N 1
ATOM 938 C CA . VAL A 1 118 ? -3.210 32.009 0.302 1.00 70.56 118 VAL A CA 1
ATOM 939 C C . VAL A 1 118 ? -3.572 30.593 0.754 1.00 70.56 118 VAL A C 1
ATOM 941 O O . VAL A 1 118 ? -2.673 29.780 0.975 1.00 70.56 118 VAL A O 1
ATOM 944 N N . PHE A 1 119 ? -4.867 30.342 0.953 1.00 56.22 119 PHE A N 1
ATOM 945 C CA . PHE A 1 119 ? -5.437 29.008 1.158 1.00 56.22 119 PHE A CA 1
ATOM 946 C C . PHE A 1 119 ? -5.864 28.406 -0.179 1.00 56.22 119 PHE A C 1
ATOM 948 O O . PHE A 1 119 ? -6.363 29.183 -1.027 1.00 56.22 119 PHE A O 1
#

Organism: Schistosoma haematobium (NCBI:txid6185)

pLDDT: mean 80.87, std 15.65, range [44.59, 97.25]

Foldseek 3Di:
DWDAWDWDFDDPVPPDTQTDIDTDDPDPDDDDDVVSCVVQVWDQDPVQQWIARPVPRDIDHHDDDPPDPPPVDLVPPDDDPVCVVVCVVVVVVSDDDPPPPPDPDPDDDDDDDDDDDDD

Secondary structure (DSSP, 8-state):
-EEEEEEEEE--SSSS-EEEEEEEE--SS----HHHHHHTTEEEETTTTEEEETTT--EEEPPPP-SS--------S---TTTHHHHHHTHHHHSPPP----------------SPPP-